Protein AF-A0A9E2N1P6-F1 (afdb_monomer_lite)

Structure (mmCIF, N/CA/C/O backbone):
data_AF-A0A9E2N1P6-F1
#
_entry.id   AF-A0A9E2N1P6-F1
#
loop_
_atom_site.group_PDB
_atom_site.id
_atom_site.type_symbol
_atom_site.label_atom_id
_atom_site.label_alt_id
_atom_site.label_comp_id
_atom_site.label_asym_id
_atom_site.label_entity_id
_atom_site.label_seq_id
_atom_site.pdbx_PDB_ins_code
_atom_site.Cartn_x
_atom_site.Cartn_y
_atom_site.Cartn_z
_atom_site.occupancy
_atom_site.B_iso_or_equiv
_atom_site.auth_seq_id
_atom_site.auth_comp_id
_atom_site.auth_asym_id
_atom_site.auth_atom_id
_atom_site.pdbx_PDB_model_num
ATOM 1 N N . MET A 1 1 ? 6.723 11.141 17.414 1.00 66.25 1 MET A N 1
ATOM 2 C CA . MET A 1 1 ? 7.390 10.045 16.677 1.00 66.25 1 MET A CA 1
ATOM 3 C C . MET A 1 1 ? 6.900 10.076 15.237 1.00 66.25 1 MET A C 1
ATOM 5 O O . MET A 1 1 ? 5.691 10.108 15.043 1.00 66.2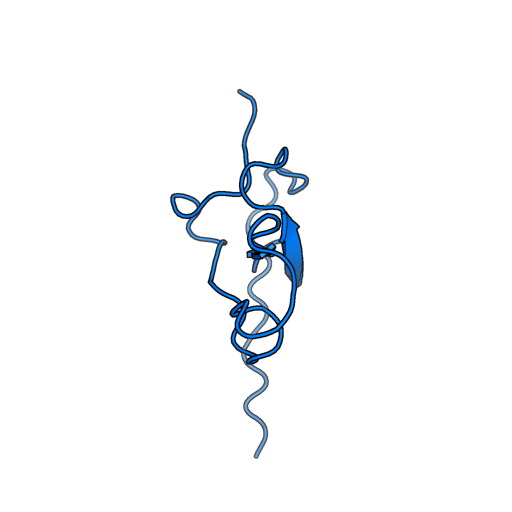5 1 MET A O 1
ATOM 9 N N . MET A 1 2 ? 7.790 10.129 14.243 1.00 77.31 2 MET A N 1
ATOM 10 C CA . MET A 1 2 ? 7.375 10.093 12.835 1.00 77.31 2 MET A CA 1
ATOM 11 C C . MET A 1 2 ? 6.887 8.685 12.476 1.00 77.31 2 MET A C 1
ATOM 13 O O . MET A 1 2 ? 7.549 7.701 12.799 1.00 77.31 2 MET A O 1
ATOM 17 N N . ARG A 1 3 ? 5.722 8.592 11.834 1.00 86.94 3 ARG A N 1
ATOM 18 C CA . ARG A 1 3 ? 5.180 7.334 11.306 1.00 86.94 3 ARG A CA 1
ATOM 19 C C . ARG A 1 3 ? 5.415 7.276 9.809 1.00 86.94 3 ARG A C 1
ATOM 21 O O . ARG A 1 3 ? 5.345 8.306 9.145 1.00 86.94 3 ARG A O 1
ATOM 28 N N . PHE A 1 4 ? 5.609 6.075 9.286 1.00 89.12 4 PHE A N 1
ATOM 29 C CA . PHE A 1 4 ? 5.788 5.835 7.860 1.00 89.12 4 PHE A CA 1
ATOM 30 C C . PHE A 1 4 ? 4.792 4.781 7.378 1.00 89.12 4 PHE A C 1
ATOM 32 O O . PHE A 1 4 ? 4.353 3.927 8.148 1.00 89.12 4 PHE A O 1
ATOM 39 N N . CYS A 1 5 ? 4.394 4.876 6.113 1.00 89.38 5 CYS A N 1
ATOM 40 C CA . CYS A 1 5 ? 3.552 3.879 5.469 1.00 89.38 5 CYS A CA 1
ATOM 41 C C . CYS A 1 5 ? 4.411 2.675 5.073 1.00 89.38 5 CYS A C 1
ATOM 43 O O . CYS A 1 5 ? 5.075 2.691 4.041 1.00 89.38 5 CYS A O 1
ATOM 45 N N . ASP A 1 6 ? 4.407 1.633 5.894 1.00 88.38 6 ASP A N 1
ATOM 46 C CA . ASP A 1 6 ? 5.150 0.399 5.645 1.00 88.38 6 ASP A CA 1
ATOM 47 C C . ASP A 1 6 ? 4.324 -0.846 6.010 1.00 88.38 6 ASP A C 1
ATOM 49 O O . ASP A 1 6 ? 3.239 -0.731 6.579 1.00 88.38 6 ASP A O 1
ATOM 53 N N . LEU A 1 7 ? 4.817 -2.040 5.662 1.00 85.19 7 LEU A N 1
ATOM 54 C CA . LEU A 1 7 ? 4.106 -3.316 5.860 1.00 85.19 7 LEU A CA 1
ATOM 55 C C . LEU A 1 7 ? 3.966 -3.739 7.334 1.00 85.19 7 LEU A C 1
ATOM 57 O O . LEU A 1 7 ? 3.281 -4.715 7.619 1.00 85.19 7 LEU A O 1
ATOM 61 N N . ARG A 1 8 ? 4.590 -3.024 8.279 1.00 87.38 8 ARG A N 1
ATOM 62 C CA . ARG A 1 8 ? 4.340 -3.189 9.720 1.00 87.38 8 ARG A CA 1
ATOM 63 C C . ARG A 1 8 ? 3.078 -2.447 10.163 1.00 87.38 8 ARG A C 1
ATOM 65 O O . ARG A 1 8 ? 2.620 -2.647 11.284 1.00 87.38 8 ARG A O 1
ATOM 72 N N . CYS A 1 9 ? 2.522 -1.572 9.322 1.00 87.50 9 CYS A N 1
ATOM 73 C CA . CYS A 1 9 ? 1.271 -0.887 9.609 1.00 87.50 9 CYS A CA 1
ATOM 74 C C . CYS A 1 9 ? 0.085 -1.848 9.397 1.00 87.50 9 CYS A C 1
ATOM 76 O O . CYS A 1 9 ? -0.064 -2.371 8.294 1.00 87.50 9 CYS A O 1
ATOM 78 N N . PRO A 1 10 ? -0.801 -2.045 10.39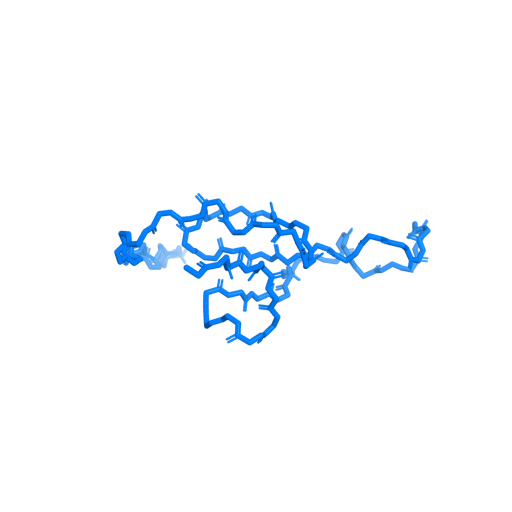2 1.00 88.31 10 PRO A N 1
ATOM 79 C CA . PRO A 1 10 ? -1.955 -2.943 10.259 1.00 88.31 10 PRO A CA 1
ATOM 80 C C . PRO A 1 10 ? -3.001 -2.432 9.257 1.00 88.31 10 PRO A C 1
ATOM 82 O O . PRO A 1 10 ? -3.790 -3.208 8.730 1.00 88.31 10 PRO A O 1
ATOM 85 N N . ASP A 1 11 ? -3.000 -1.124 8.988 1.00 88.81 11 ASP A N 1
ATOM 86 C CA . ASP A 1 11 ? -3.855 -0.487 7.990 1.00 88.81 11 ASP A CA 1
ATOM 87 C C . ASP A 1 11 ? -3.252 -0.567 6.568 1.00 88.81 11 ASP A C 1
ATOM 89 O O . ASP A 1 11 ? -3.886 -0.098 5.623 1.00 88.81 11 ASP A O 1
ATOM 93 N N . ALA A 1 12 ? -2.031 -1.093 6.389 1.00 88.56 12 ALA A N 1
ATOM 94 C CA . ALA A 1 12 ? -1.381 -1.208 5.084 1.00 88.56 12 ALA A CA 1
ATOM 95 C C . ALA A 1 12 ? -1.595 -2.597 4.466 1.00 88.56 12 ALA A C 1
ATOM 97 O O . ALA A 1 12 ? -1.372 -3.622 5.105 1.00 88.56 12 ALA A O 1
ATOM 98 N N . ALA A 1 13 ? -1.976 -2.628 3.192 1.00 86.62 13 ALA A N 1
ATOM 99 C CA . ALA A 1 13 ? -2.134 -3.847 2.410 1.00 86.62 13 ALA A CA 1
ATOM 100 C C . ALA A 1 13 ? -1.505 -3.686 1.023 1.00 86.62 13 ALA A C 1
ATOM 102 O O . ALA A 1 13 ? -1.364 -2.572 0.514 1.00 86.62 13 ALA A O 1
ATOM 103 N N . PHE A 1 14 ? -1.151 -4.802 0.388 1.00 83.12 14 PHE A N 1
ATOM 104 C CA . PHE A 1 14 ? -0.831 -4.780 -1.035 1.00 83.12 14 PHE A CA 1
ATOM 105 C C . PHE A 1 14 ? -2.096 -4.446 -1.847 1.00 83.12 14 PHE A C 1
ATOM 107 O O . PHE A 1 14 ? -3.187 -4.904 -1.486 1.00 83.12 14 PHE A O 1
ATOM 114 N N . PRO A 1 15 ? -1.984 -3.620 -2.902 1.00 74.81 15 PRO A N 1
ATOM 115 C CA . PRO A 1 15 ? -3.110 -3.324 -3.781 1.00 74.81 15 PRO A CA 1
ATOM 116 C C . PRO A 1 15 ? -3.645 -4.612 -4.422 1.00 74.81 15 PRO A C 1
ATOM 118 O O . PRO A 1 15 ? -2.871 -5.458 -4.855 1.00 74.81 15 PRO A O 1
ATOM 121 N N . LYS A 1 16 ? -4.975 -4.766 -4.452 1.00 66.25 16 LYS A N 1
ATOM 122 C CA . LYS A 1 16 ? -5.659 -5.976 -4.948 1.00 66.25 16 LYS A CA 1
ATOM 123 C C . LYS A 1 16 ? -5.801 -6.048 -6.468 1.00 66.25 16 LYS A C 1
ATOM 125 O O . LYS A 1 16 ? -6.286 -7.054 -6.962 1.00 66.25 16 LYS A O 1
ATOM 130 N N . GLU A 1 17 ? -5.411 -5.003 -7.186 1.00 57.44 17 GLU A N 1
ATOM 131 C CA . GLU A 1 17 ? -5.504 -4.961 -8.640 1.00 57.44 17 GLU A CA 1
ATOM 132 C C . GLU A 1 17 ? -4.103 -5.020 -9.238 1.00 57.44 17 GLU A C 1
ATOM 134 O O . GLU A 1 17 ? -3.209 -4.258 -8.854 1.00 57.44 17 GLU A O 1
ATOM 139 N N . GLU A 1 18 ? -3.956 -5.935 -10.192 1.00 51.81 18 GLU A N 1
ATOM 140 C CA . GLU A 1 18 ? -2.814 -6.270 -11.051 1.00 51.81 18 GLU A CA 1
ATOM 141 C C . GLU A 1 18 ? -2.206 -5.088 -11.850 1.00 51.81 18 GLU A C 1
ATOM 143 O O . GLU A 1 18 ? -1.556 -5.280 -12.869 1.00 51.81 18 GLU A O 1
ATOM 148 N N . ALA A 1 19 ? -2.354 -3.846 -11.383 1.00 52.09 19 ALA A N 1
ATOM 149 C CA . ALA A 1 19 ? -1.727 -2.646 -11.934 1.00 52.09 19 ALA A CA 1
ATOM 150 C C . ALA A 1 19 ? -0.489 -2.173 -11.143 1.00 52.09 19 ALA A C 1
ATOM 152 O O . ALA A 1 19 ? 0.150 -1.200 -11.539 1.00 52.09 19 ALA A O 1
AT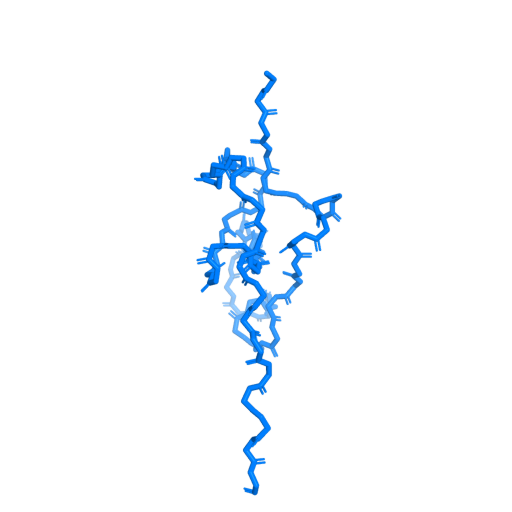OM 153 N N . THR A 1 20 ? -0.130 -2.829 -10.029 1.00 50.38 20 THR A N 1
ATOM 154 C CA . THR A 1 20 ? 1.055 -2.444 -9.223 1.00 50.38 20 THR A CA 1
ATOM 155 C C . THR A 1 20 ? 2.030 -3.589 -8.951 1.00 50.38 20 THR A C 1
ATOM 157 O O . THR A 1 20 ? 2.970 -3.420 -8.175 1.00 50.38 20 THR A O 1
ATOM 160 N N . ASP A 1 21 ? 1.841 -4.742 -9.591 1.00 48.25 21 ASP A N 1
ATOM 161 C CA . ASP A 1 21 ? 2.894 -5.748 -9.682 1.00 48.25 21 ASP A CA 1
ATOM 162 C C . ASP A 1 21 ? 3.688 -5.432 -10.950 1.00 48.25 21 ASP A C 1
ATOM 164 O O . ASP A 1 21 ? 3.174 -5.519 -12.064 1.00 48.25 21 ASP A O 1
ATOM 168 N N . GLY A 1 22 ? 4.898 -4.903 -10.765 1.00 48.75 22 GLY A N 1
ATOM 169 C CA . GLY A 1 22 ? 5.760 -4.321 -11.791 1.00 48.75 22 GLY A CA 1
ATOM 170 C C . GLY A 1 22 ? 6.270 -5.313 -12.840 1.00 48.75 22 GLY A C 1
ATOM 171 O O . GLY A 1 22 ? 7.478 -5.451 -13.012 1.00 48.75 22 GLY A O 1
ATOM 172 N N . ALA A 1 23 ? 5.367 -5.956 -13.580 1.00 48.53 23 ALA A N 1
ATOM 173 C CA . ALA A 1 23 ? 5.671 -6.748 -14.767 1.00 48.53 23 ALA A CA 1
ATOM 174 C C . ALA A 1 23 ? 5.842 -5.879 -16.032 1.00 48.53 23 ALA A C 1
ATOM 176 O O . ALA A 1 23 ? 6.265 -6.389 -17.065 1.00 48.53 23 ALA A O 1
ATOM 177 N N . GLY A 1 24 ? 5.568 -4.567 -15.958 1.00 50.62 24 GLY A N 1
ATOM 178 C CA . GLY A 1 24 ? 5.695 -3.658 -17.107 1.00 50.62 24 GLY A CA 1
ATOM 179 C C . GLY A 1 24 ? 6.139 -2.221 -16.819 1.00 50.62 24 GLY A C 1
ATOM 180 O O . GLY A 1 24 ? 6.314 -1.460 -17.764 1.00 50.62 24 GLY A O 1
ATOM 181 N N . SER A 1 25 ? 6.348 -1.815 -15.560 1.00 49.41 25 SER A N 1
ATOM 182 C CA . SER A 1 25 ? 6.771 -0.442 -15.251 1.00 49.41 25 SER A CA 1
ATOM 183 C C . SER A 1 25 ? 7.814 -0.427 -14.137 1.00 49.41 25 SER A C 1
ATOM 185 O O . SER A 1 25 ? 7.569 -0.917 -13.040 1.00 49.41 25 SER A O 1
ATOM 187 N N . CYS A 1 26 ? 9.004 0.068 -14.482 1.00 50.03 26 CYS A N 1
ATOM 188 C CA . CYS A 1 26 ? 10.152 0.423 -13.647 1.00 50.03 26 CYS A CA 1
ATOM 189 C C . CYS A 1 26 ? 10.057 0.080 -12.145 1.00 50.03 26 CYS A C 1
ATOM 191 O O . CYS A 1 26 ? 9.348 0.734 -11.385 1.00 50.03 26 CYS A O 1
ATOM 193 N N . ARG A 1 27 ? 10.881 -0.896 -11.742 1.00 52.50 27 ARG A N 1
ATOM 194 C CA . ARG A 1 27 ? 11.216 -1.473 -10.416 1.00 52.50 27 ARG A CA 1
ATOM 195 C C . ARG A 1 27 ? 11.377 -0.545 -9.184 1.00 52.50 27 ARG A C 1
ATOM 197 O O . ARG A 1 27 ? 11.969 -0.972 -8.196 1.00 52.50 27 ARG A O 1
ATOM 204 N N . THR A 1 28 ? 10.876 0.685 -9.173 1.00 55.22 28 THR A N 1
ATOM 205 C CA . THR A 1 28 ? 11.305 1.705 -8.201 1.00 55.22 28 THR A CA 1
ATOM 206 C C . THR A 1 28 ? 10.183 2.248 -7.309 1.00 55.22 28 THR A C 1
ATOM 208 O O . THR A 1 28 ? 10.485 2.806 -6.258 1.00 55.22 28 THR A O 1
ATOM 211 N N . PHE A 1 29 ? 8.900 2.058 -7.638 1.00 58.78 29 PHE A N 1
ATOM 212 C CA . PHE A 1 29 ? 7.790 2.578 -6.823 1.00 58.78 29 PHE A CA 1
ATOM 213 C C . PHE A 1 29 ? 6.844 1.468 -6.354 1.00 58.78 29 PHE A C 1
ATOM 215 O O . PHE A 1 29 ? 5.931 1.062 -7.062 1.00 58.78 29 PHE A O 1
ATOM 222 N N . ALA A 1 30 ? 7.047 0.991 -5.123 1.00 73.38 30 ALA A N 1
ATOM 223 C CA . ALA A 1 30 ? 6.081 0.125 -4.452 1.00 73.38 30 ALA A CA 1
ATOM 224 C C . ALA A 1 30 ? 4.989 0.992 -3.806 1.00 73.38 30 ALA A C 1
ATOM 226 O O . ALA A 1 30 ? 5.266 1.733 -2.856 1.00 73.38 30 ALA A O 1
ATOM 227 N N . ALA A 1 31 ? 3.758 0.915 -4.313 1.00 82.44 31 ALA A N 1
ATOM 228 C CA . ALA A 1 31 ? 2.604 1.507 -3.642 1.00 82.44 31 ALA A CA 1
ATOM 229 C C . ALA A 1 31 ? 1.998 0.507 -2.644 1.00 82.44 31 ALA A C 1
ATOM 231 O O . ALA A 1 31 ? 1.939 -0.693 -2.903 1.00 82.44 31 ALA A O 1
ATOM 232 N N . LEU A 1 32 ? 1.546 1.014 -1.501 1.00 86.44 32 LEU A N 1
ATOM 233 C CA . LEU A 1 32 ? 0.741 0.286 -0.526 1.00 86.44 32 LEU A CA 1
ATOM 234 C C . LEU A 1 32 ? -0.652 0.895 -0.504 1.00 86.44 32 LEU A C 1
ATOM 236 O O . LEU A 1 32 ? -0.806 2.107 -0.611 1.00 86.44 32 LEU A O 1
ATOM 240 N N . TYR A 1 33 ? -1.676 0.080 -0.327 1.00 87.31 33 TYR A N 1
ATOM 241 C CA . TYR A 1 33 ? -3.008 0.574 -0.036 1.00 87.31 33 TYR A CA 1
ATOM 242 C C . TYR A 1 33 ? -3.138 0.826 1.468 1.00 87.31 33 TYR A C 1
ATOM 244 O O . TYR A 1 33 ? -2.861 -0.060 2.273 1.00 87.31 33 TYR A O 1
ATOM 252 N N . CYS A 1 34 ? -3.545 2.034 1.8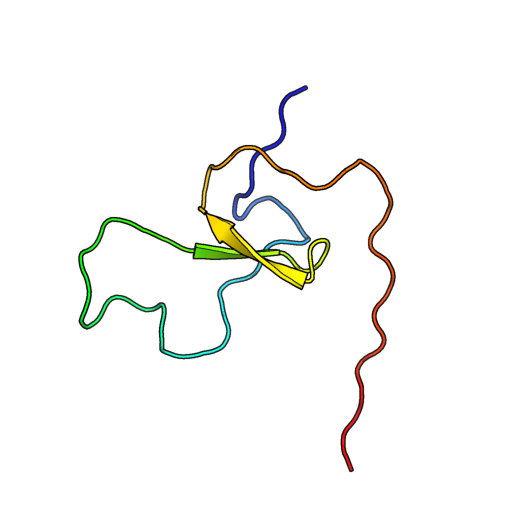57 1.00 89.31 34 CYS A N 1
ATOM 253 C CA . CYS A 1 34 ? -3.811 2.385 3.247 1.00 89.31 34 CYS A CA 1
ATOM 254 C C . CYS A 1 34 ? -5.320 2.363 3.499 1.00 89.31 34 CYS A C 1
ATOM 256 O O . CYS A 1 34 ? -6.029 3.246 3.025 1.00 89.31 34 CYS A O 1
ATOM 258 N N . ALA A 1 35 ? -5.807 1.412 4.296 1.00 87.44 35 ALA A N 1
ATOM 259 C CA . ALA A 1 35 ? -7.220 1.281 4.656 1.00 87.44 35 ALA A CA 1
ATOM 260 C C . ALA A 1 35 ? -7.740 2.483 5.461 1.00 87.44 35 ALA A C 1
ATOM 262 O O . ALA A 1 35 ? -8.892 2.885 5.318 1.00 87.44 35 ALA A O 1
ATOM 263 N N . ARG A 1 36 ? -6.877 3.112 6.271 1.00 86.62 36 ARG A N 1
ATOM 264 C CA . ARG A 1 36 ? -7.236 4.305 7.050 1.00 86.62 36 ARG A CA 1
ATOM 265 C C . ARG A 1 36 ? -7.463 5.541 6.176 1.00 86.62 36 ARG A C 1
ATOM 267 O O . ARG A 1 36 ? -8.342 6.343 6.479 1.00 86.62 36 ARG A O 1
ATOM 274 N N . LEU A 1 37 ? -6.663 5.702 5.120 1.00 86.44 37 LEU A N 1
ATOM 275 C CA . LEU A 1 37 ? -6.797 6.797 4.150 1.00 86.44 37 LEU A CA 1
ATOM 276 C C . LEU A 1 37 ? -7.670 6.421 2.946 1.00 86.44 37 LEU A C 1
ATOM 278 O O . LEU A 1 37 ? -8.004 7.301 2.157 1.00 86.44 37 LEU A O 1
ATOM 282 N N . ASP A 1 38 ? -8.022 5.140 2.815 1.00 86.81 38 ASP A N 1
ATOM 283 C CA . ASP A 1 38 ? -8.800 4.564 1.717 1.00 86.81 38 ASP A CA 1
ATOM 284 C C . ASP A 1 38 ? -8.183 4.845 0.331 1.00 86.81 38 ASP A C 1
ATOM 286 O O . ASP A 1 38 ? -8.888 5.108 -0.639 1.00 86.81 38 ASP A O 1
ATOM 290 N N . ARG A 1 39 ? -6.843 4.854 0.238 1.00 85.62 39 ARG A N 1
ATOM 291 C CA . ARG A 1 39 ? -6.101 5.199 -0.990 1.00 85.62 39 ARG A CA 1
ATOM 292 C C . ARG A 1 39 ? -4.726 4.540 -1.067 1.00 85.62 39 ARG A C 1
ATOM 294 O O . ARG A 1 39 ? -4.180 4.108 -0.050 1.00 85.62 39 ARG A O 1
ATOM 301 N N . LEU A 1 40 ? -4.133 4.544 -2.262 1.00 87.00 40 LEU A N 1
ATOM 302 C CA . LEU A 1 40 ? -2.728 4.184 -2.458 1.00 87.00 40 LEU A CA 1
ATOM 303 C C . LEU A 1 40 ? -1.799 5.252 -1.871 1.00 87.00 40 LEU A C 1
ATOM 305 O O . LEU A 1 40 ? -2.019 6.455 -2.012 1.00 87.00 40 LEU A O 1
ATOM 309 N N . VAL A 1 41 ? -0.750 4.788 -1.211 1.00 87.62 41 VAL A N 1
ATOM 310 C CA . VAL A 1 41 ? 0.323 5.574 -0.613 1.00 87.62 41 VAL A CA 1
ATOM 311 C C . VAL A 1 41 ? 1.664 4.989 -1.031 1.00 87.62 41 VAL A C 1
ATOM 313 O O . VAL A 1 41 ? 1.771 3.816 -1.383 1.00 87.62 41 VAL A O 1
ATOM 316 N N . HIS A 1 42 ? 2.715 5.795 -0.978 1.00 87.69 42 HIS A N 1
ATOM 317 C CA . HIS A 1 42 ? 4.057 5.314 -1.279 1.00 87.69 42 HIS A CA 1
ATOM 318 C C . HIS A 1 42 ? 4.637 4.553 -0.090 1.00 87.69 42 HIS A C 1
ATOM 320 O O . HIS A 1 42 ? 4.582 5.027 1.050 1.00 87.69 42 HIS A O 1
ATOM 326 N N . LYS A 1 43 ? 5.215 3.377 -0.355 1.00 86.19 43 LYS A N 1
ATOM 327 C CA . LYS A 1 43 ? 5.951 2.629 0.664 1.00 86.19 43 LYS A CA 1
ATOM 328 C C . LYS A 1 43 ? 7.086 3.500 1.212 1.00 86.19 43 LYS A C 1
ATOM 330 O O . LYS A 1 43 ? 7.815 4.126 0.450 1.00 86.19 43 LYS A O 1
ATOM 335 N N . ASN A 1 44 ? 7.236 3.514 2.530 1.00 87.88 44 ASN A N 1
ATOM 336 C CA . ASN A 1 44 ? 8.196 4.309 3.297 1.00 87.88 44 ASN A CA 1
ATOM 337 C C . ASN A 1 44 ? 7.994 5.837 3.234 1.00 87.88 44 ASN A C 1
ATOM 339 O O . ASN A 1 44 ? 8.858 6.572 3.706 1.00 87.88 44 ASN A O 1
ATOM 343 N N . ALA A 1 45 ? 6.874 6.342 2.707 1.00 89.56 45 ALA A N 1
ATOM 344 C CA . ALA A 1 45 ? 6.552 7.765 2.818 1.00 89.56 45 ALA A CA 1
ATOM 345 C C . ALA A 1 45 ? 6.030 8.116 4.224 1.00 89.56 45 ALA A C 1
ATOM 347 O O . ALA A 1 45 ? 5.459 7.248 4.897 1.00 89.56 45 ALA A O 1
ATOM 348 N N . PRO A 1 46 ? 6.192 9.373 4.684 1.00 90.88 46 PRO A N 1
ATOM 349 C CA . PRO A 1 46 ? 5.599 9.838 5.931 1.00 90.88 46 PRO A CA 1
ATOM 350 C C . PRO A 1 46 ? 4.093 9.572 5.960 1.00 90.88 46 PRO A C 1
ATOM 352 O O . PRO A 1 46 ? 3.364 9.900 5.023 1.00 90.88 46 PRO A O 1
ATOM 355 N N . CYS A 1 47 ? 3.624 8.969 7.047 1.00 89.88 47 CYS A N 1
ATOM 356 C CA . CYS A 1 47 ? 2.223 8.630 7.212 1.00 89.88 47 CYS A CA 1
ATOM 357 C C . CYS A 1 47 ? 1.401 9.911 7.369 1.00 89.88 47 CYS A C 1
ATOM 359 O O . CYS A 1 47 ? 1.561 10.658 8.332 1.00 89.88 47 CYS A O 1
ATOM 361 N N . GLN A 1 48 ? 0.494 10.136 6.422 1.00 88.94 48 GLN A N 1
ATOM 362 C CA . GLN A 1 48 ? -0.413 11.286 6.418 1.00 88.94 48 GLN A CA 1
ATOM 363 C C . GLN A 1 48 ? -1.681 11.041 7.244 1.00 88.94 48 GLN A C 1
ATOM 365 O O . GLN A 1 48 ? -2.513 11.936 7.382 1.00 88.94 48 GLN A O 1
ATOM 370 N N . ALA A 1 49 ? -1.858 9.830 7.777 1.00 84.50 49 ALA A N 1
ATOM 371 C CA . ALA A 1 49 ? -2.984 9.544 8.642 1.00 84.50 49 ALA A CA 1
ATOM 372 C C . ALA A 1 49 ? -2.771 10.193 10.013 1.00 84.50 49 ALA A C 1
ATOM 374 O O . ALA A 1 49 ? -1.772 9.945 10.698 1.00 84.50 49 ALA A O 1
ATOM 375 N N . GLN A 1 50 ? -3.735 11.016 10.414 1.00 77.88 50 GLN A N 1
ATOM 376 C CA . GLN A 1 50 ? -3.819 11.510 11.783 1.00 77.88 50 GLN A CA 1
ATOM 377 C C . GLN A 1 50 ? -4.166 10.343 12.724 1.00 77.88 50 GLN A C 1
ATOM 379 O O . GLN A 1 50 ? -4.702 9.322 12.285 1.00 77.88 50 GLN A O 1
ATOM 384 N N . ASP A 1 51 ? -3.869 10.474 14.020 1.00 67.81 51 ASP A N 1
ATOM 385 C CA . ASP A 1 51 ? -4.125 9.447 15.052 1.00 67.81 51 ASP A CA 1
ATOM 386 C C . ASP A 1 51 ? -5.599 9.059 15.228 1.00 67.81 51 ASP A C 1
ATOM 388 O O . ASP A 1 51 ? -5.933 8.211 16.050 1.00 67.81 51 ASP A O 1
ATOM 392 N N . THR A 1 52 ? -6.491 9.629 14.425 1.00 60.34 52 THR A N 1
ATOM 393 C CA . THR A 1 52 ? -7.892 9.254 14.392 1.00 60.34 52 THR A CA 1
ATOM 394 C C . THR A 1 52 ? -8.027 7.757 14.077 1.00 60.34 52 THR A C 1
ATOM 396 O O . THR A 1 52 ? -7.483 7.292 13.066 1.00 60.34 52 THR A O 1
ATOM 399 N N . PRO A 1 53 ? -8.720 6.985 14.933 1.00 57.16 53 PRO A N 1
ATOM 400 C CA . PRO A 1 53 ? -8.920 5.559 14.719 1.00 57.16 53 PRO A CA 1
ATOM 401 C C . PRO A 1 53 ? -9.634 5.312 13.381 1.00 57.16 53 PRO A C 1
ATOM 403 O O . PRO A 1 53 ? -10.425 6.156 12.940 1.00 57.16 53 PRO A O 1
ATOM 406 N N . PRO A 1 54 ? -9.345 4.183 12.709 1.00 58.34 54 PRO A N 1
ATOM 407 C CA . PRO A 1 54 ? -9.898 3.894 11.397 1.00 58.34 54 PRO A CA 1
ATOM 408 C C . PRO A 1 54 ? -11.425 3.882 11.490 1.00 58.34 54 PRO A C 1
ATOM 410 O O . PRO A 1 54 ? -12.015 3.143 12.280 1.00 58.34 54 PRO A O 1
ATOM 413 N N . LYS A 1 55 ? -12.082 4.729 10.689 1.00 54.88 55 LYS A N 1
ATOM 414 C CA . LYS A 1 55 ? -13.536 4.675 10.537 1.00 54.88 55 LYS A CA 1
ATOM 415 C C . LYS A 1 55 ? -13.846 3.350 9.857 1.00 54.88 55 LYS A C 1
ATOM 417 O O . LYS A 1 55 ? -13.497 3.170 8.696 1.00 54.88 55 LYS A O 1
ATOM 422 N N . ASN A 1 56 ? -14.452 2.431 10.602 1.00 53.00 56 ASN A N 1
ATOM 423 C CA . ASN A 1 56 ? -14.901 1.127 10.135 1.00 53.00 56 ASN A CA 1
ATOM 424 C C . ASN A 1 56 ? -15.806 1.309 8.901 1.00 53.00 56 ASN A C 1
ATOM 426 O O . ASN A 1 56 ? -17.006 1.556 9.033 1.00 53.00 56 ASN A O 1
ATOM 430 N N . LYS A 1 57 ? -15.235 1.281 7.691 1.00 53.56 57 LYS A N 1
ATOM 431 C CA . LYS A 1 57 ? -16.017 1.323 6.457 1.00 53.56 57 LYS A CA 1
ATOM 432 C C . LYS A 1 57 ? -16.534 -0.087 6.222 1.00 53.56 57 LYS A C 1
ATOM 434 O O . LYS A 1 57 ? -15.829 -0.948 5.703 1.00 53.56 57 LYS A O 1
ATOM 439 N N . GLY A 1 58 ? -17.765 -0.312 6.679 1.00 52.28 58 GLY A N 1
ATOM 440 C CA . GLY A 1 58 ? -18.495 -1.552 6.474 1.00 52.28 58 GLY A CA 1
ATOM 441 C C . GLY A 1 58 ? -18.421 -1.993 5.015 1.00 52.28 58 GLY A C 1
ATOM 442 O O . GLY A 1 58 ? -18.690 -1.213 4.099 1.00 52.28 58 GLY A O 1
ATOM 443 N N . LYS A 1 59 ? -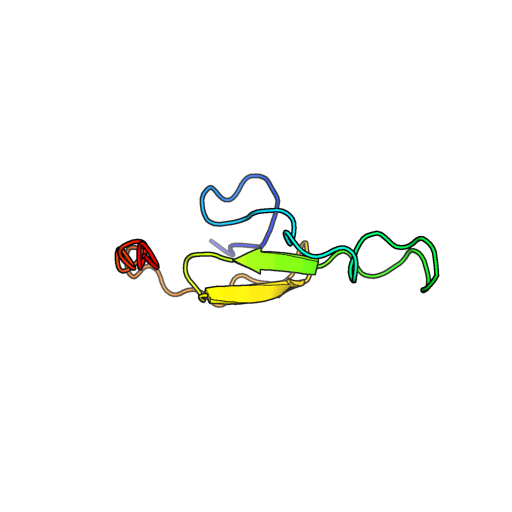18.039 -3.258 4.821 1.00 47.34 59 LYS A N 1
ATOM 444 C CA . LYS A 1 59 ? -18.165 -3.988 3.560 1.00 47.34 59 LYS A CA 1
ATOM 445 C C . LYS A 1 59 ? -19.542 -3.700 2.954 1.00 47.34 59 LYS A C 1
ATOM 447 O O . LYS A 1 59 ? -20.550 -4.140 3.499 1.00 47.34 59 LYS A O 1
ATOM 452 N N . LYS A 1 60 ? -19.596 -3.014 1.811 1.00 51.50 60 LYS A N 1
ATOM 453 C CA . LYS A 1 60 ? -20.766 -3.110 0.935 1.00 51.50 60 LYS A CA 1
ATOM 454 C C . LYS A 1 60 ? -20.726 -4.500 0.309 1.00 51.50 60 LYS A C 1
ATOM 456 O O . LYS A 1 60 ? -19.994 -4.738 -0.645 1.00 51.50 60 LYS A O 1
ATOM 461 N N . THR A 1 61 ? -21.460 -5.430 0.907 1.00 51.53 61 THR A N 1
ATOM 462 C CA . THR A 1 61 ? -21.818 -6.705 0.288 1.00 51.53 61 THR A CA 1
ATOM 463 C C . THR A 1 61 ? -22.749 -6.384 -0.881 1.00 51.53 61 THR A C 1
ATOM 465 O O . THR A 1 61 ? -23.928 -6.094 -0.678 1.00 51.53 61 THR A O 1
ATOM 468 N N . GLY A 1 62 ? -22.187 -6.319 -2.087 1.00 58.72 62 GLY A N 1
ATOM 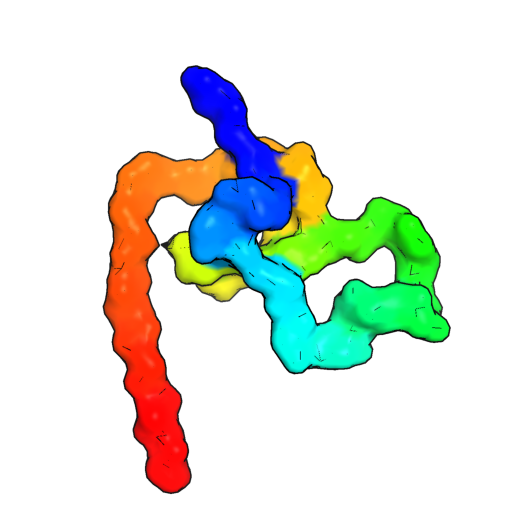469 C CA . GLY A 1 62 ? -22.949 -6.253 -3.330 1.00 58.72 62 GLY A CA 1
ATOM 470 C C . GLY A 1 62 ? -23.533 -7.629 -3.629 1.00 58.72 62 GLY A C 1
ATOM 471 O O . GLY A 1 62 ? -22.801 -8.614 -3.614 1.00 58.72 62 GLY A O 1
ATOM 472 N N . ARG A 1 63 ? -24.854 -7.644 -3.782 1.00 50.88 63 ARG A N 1
ATOM 473 C CA . ARG A 1 63 ? -25.752 -8.768 -4.054 1.00 50.88 63 ARG A CA 1
ATOM 474 C C . ARG A 1 63 ? -25.602 -9.297 -5.475 1.00 50.88 63 ARG A C 1
ATOM 476 O O . ARG A 1 63 ? -25.277 -8.467 -6.351 1.00 50.88 63 ARG A O 1
#

Foldseek 3Di:
DWDFQAPVDPQWAQDPDPPQPPPPDDPDWRWIQGQQVRGIDTHGHTDPDDPPPRDPPDDPPDD

Sequence (63 aa):
MMRFCDLRCPDAAFPKEEATDGAGSCRTFAALYCARLDRLVHKNAPCQAQDTPPKNKGKKTGR

Radius of gyration: 13.28 Å; chains: 1; bounding box: 37×20×34 Å

pLDDT: mean 71.98, std 16.42, range [47.34, 90.88]

Secondary structure (DSSP, 8-state):
---B-STTSTTEE--SSTTSS-SSS-TT--EEEETTTTEEEETTSBP---SPPP---------